Protein AF-A0A1Y0HWJ3-F1 (afdb_monomer_lite)

pLDDT: mean 73.62, std 20.95, range [38.88, 97.44]

Organism: Cellulosimicrobium cellulans (NCBI:txid1710)

Foldseek 3Di:
DDDDDDDDDDDDDDDDDPDDPPPPDDDVLVVLVVCVVVVVDDPVVSVVVVVVVVVPDDDD

Radius of gyration: 14.66 Å; chains: 1; bounding box: 28×28×39 Å

Sequence (60 aa):
MIFLVARRARRGWGPGGPGGWRPTGPDPVAILGERYARGEIDEQEYRSRLAVLREGRPQP

InterPro domains:
  IPR018649 SHOCT domain [PF09851] (27-53)

Structure (mmCIF, N/CA/C/O backbone):
data_AF-A0A1Y0HWJ3-F1
#
_entry.id   AF-A0A1Y0HWJ3-F1
#
loop_
_atom_site.group_PDB
_atom_site.id
_atom_site.type_symbol
_atom_site.label_atom_id
_atom_site.label_alt_id
_atom_site.label_comp_id
_atom_site.label_asym_id
_atom_site.label_entity_id
_atom_site.label_seq_id
_atom_site.pdbx_PDB_ins_code
_atom_site.Cartn_x
_atom_site.Cartn_y
_atom_site.Cartn_z
_atom_site.occupancy
_atom_site.B_iso_or_equiv
_atom_site.auth_seq_id
_atom_site.auth_comp_id
_atom_site.auth_asym_id
_atom_site.auth_atom_id
_atom_site.pdbx_PDB_model_num
ATOM 1 N N . MET A 1 1 ? 6.950 -5.209 11.842 1.00 38.88 1 MET A N 1
ATOM 2 C CA . MET A 1 1 ? 6.518 -6.531 12.341 1.00 38.88 1 MET A CA 1
ATOM 3 C C . MET A 1 1 ? 6.220 -7.390 11.117 1.00 38.88 1 MET A C 1
ATOM 5 O O . MET A 1 1 ? 5.475 -6.927 10.273 1.00 38.88 1 MET A O 1
ATOM 9 N N . ILE A 1 2 ? 6.869 -8.557 11.013 1.00 43.00 2 ILE A N 1
ATOM 10 C CA . ILE A 1 2 ? 6.653 -9.661 10.048 1.00 43.00 2 ILE A CA 1
ATOM 11 C C . ILE A 1 2 ? 6.931 -9.357 8.557 1.00 43.00 2 ILE A C 1
ATOM 13 O O . ILE A 1 2 ? 6.178 -8.686 7.862 1.00 43.00 2 ILE A O 1
ATOM 17 N N . PHE A 1 3 ? 8.021 -9.947 8.058 1.00 48.50 3 PHE A N 1
ATOM 18 C CA . PHE A 1 3 ? 8.314 -10.119 6.636 1.00 48.50 3 PHE A CA 1
ATOM 19 C C . PHE A 1 3 ? 7.583 -11.367 6.129 1.00 48.50 3 PHE A C 1
ATOM 21 O O . PHE A 1 3 ? 7.790 -12.458 6.661 1.00 48.50 3 PHE A O 1
ATOM 28 N N . LEU A 1 4 ? 6.766 -11.234 5.085 1.00 59.75 4 LEU A N 1
ATOM 29 C CA . LEU A 1 4 ? 6.224 -12.383 4.362 1.00 59.75 4 LEU A CA 1
ATOM 30 C C . LEU A 1 4 ? 7.174 -12.757 3.223 1.00 59.75 4 LEU A C 1
ATOM 32 O O . LEU A 1 4 ? 7.351 -12.023 2.252 1.00 59.75 4 LEU A O 1
ATOM 36 N N . VAL A 1 5 ? 7.794 -13.927 3.365 1.00 57.03 5 VAL A N 1
ATOM 37 C CA . VAL A 1 5 ? 8.541 -14.608 2.308 1.00 57.03 5 VAL A CA 1
ATOM 38 C C . VAL A 1 5 ? 7.545 -15.077 1.248 1.00 57.03 5 VAL A C 1
ATOM 40 O O . VAL A 1 5 ? 6.819 -16.048 1.454 1.00 57.03 5 VAL A O 1
ATOM 43 N N . ALA A 1 6 ? 7.525 -14.417 0.090 1.00 50.69 6 ALA A N 1
ATOM 44 C CA . ALA A 1 6 ? 6.842 -14.939 -1.087 1.00 50.69 6 ALA A CA 1
ATOM 45 C C . ALA A 1 6 ? 7.739 -15.981 -1.778 1.00 50.69 6 ALA A C 1
ATOM 47 O O . ALA A 1 6 ? 8.863 -15.714 -2.206 1.00 50.69 6 ALA A O 1
ATOM 48 N N . ARG A 1 7 ? 7.233 -17.210 -1.841 1.00 52.53 7 ARG A N 1
ATOM 49 C CA . ARG A 1 7 ? 7.870 -18.401 -2.407 1.00 52.53 7 ARG A CA 1
ATOM 50 C C . ARG A 1 7 ? 8.305 -18.192 -3.872 1.00 52.53 7 ARG A C 1
ATOM 52 O O . ARG A 1 7 ? 7.494 -17.993 -4.763 1.00 52.53 7 ARG A O 1
ATOM 59 N N . ARG A 1 8 ? 9.617 -18.318 -4.085 1.00 54.25 8 ARG A N 1
ATOM 60 C CA . ARG A 1 8 ? 10.405 -18.508 -5.322 1.00 54.25 8 ARG A CA 1
ATOM 61 C C . ARG A 1 8 ? 9.638 -18.938 -6.589 1.00 54.25 8 ARG A C 1
ATOM 63 O O . ARG A 1 8 ? 9.344 -20.118 -6.758 1.00 54.25 8 ARG A O 1
ATOM 70 N N . ALA A 1 9 ? 9.527 -18.026 -7.555 1.00 49.00 9 ALA A N 1
ATOM 71 C CA . ALA A 1 9 ? 9.341 -18.348 -8.970 1.00 49.00 9 ALA A CA 1
ATOM 72 C C . ALA A 1 9 ? 10.675 -18.152 -9.717 1.00 49.00 9 ALA A C 1
ATOM 74 O O . ALA A 1 9 ? 11.047 -17.047 -10.094 1.00 49.00 9 ALA A O 1
ATOM 75 N N . ARG A 1 10 ? 11.440 -19.238 -9.896 1.00 65.75 10 ARG A N 1
ATOM 76 C CA . ARG A 1 10 ? 12.523 -19.304 -10.892 1.00 65.75 10 ARG A CA 1
ATOM 77 C C . ARG A 1 10 ? 11.989 -20.011 -12.136 1.00 65.75 10 ARG A C 1
ATOM 79 O O . ARG A 1 10 ? 11.943 -21.240 -12.123 1.00 65.75 10 ARG A O 1
ATOM 86 N N . ARG A 1 11 ? 11.657 -19.285 -13.206 1.00 51.81 11 ARG A N 1
ATOM 87 C CA . ARG A 1 11 ? 11.667 -19.818 -14.584 1.00 51.81 11 ARG A CA 1
ATOM 88 C C . ARG A 1 11 ? 11.539 -18.673 -15.598 1.00 51.81 11 ARG A C 1
ATOM 90 O O . ARG A 1 11 ? 10.533 -17.982 -15.584 1.00 51.81 11 ARG A O 1
ATOM 97 N N . GLY A 1 12 ? 12.529 -18.526 -16.485 1.00 41.16 12 GLY A N 1
ATOM 98 C CA . GLY A 1 12 ? 12.369 -17.791 -17.749 1.00 41.16 12 GLY A CA 1
ATOM 99 C C . GLY A 1 12 ? 13.276 -16.580 -17.975 1.00 41.16 12 GLY A C 1
ATOM 100 O O . GLY A 1 12 ? 12.776 -15.493 -18.224 1.00 41.16 12 GLY A O 1
ATOM 101 N N . TRP A 1 13 ? 14.599 -16.765 -17.942 1.00 52.59 13 TRP A N 1
ATOM 102 C CA . TRP A 1 13 ? 15.531 -15.869 -18.639 1.00 52.59 13 TRP A CA 1
ATOM 103 C C . TRP A 1 13 ? 15.423 -16.170 -20.143 1.00 52.59 13 TRP A C 1
ATOM 105 O O . TRP A 1 13 ? 15.809 -17.255 -20.572 1.00 52.59 13 TRP A O 1
ATOM 115 N N . GLY A 1 14 ? 14.851 -15.255 -20.927 1.00 45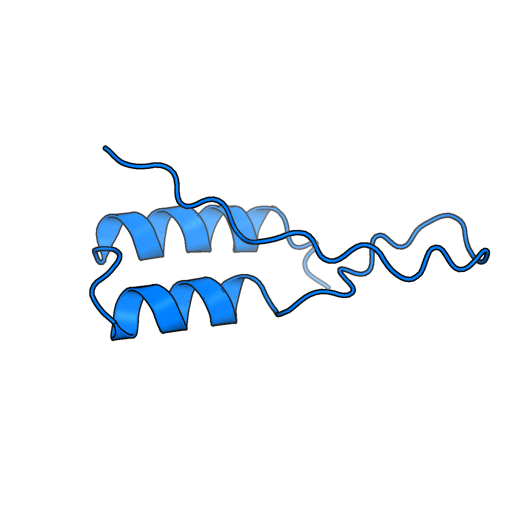.16 14 GLY A N 1
ATOM 116 C CA . GLY A 1 14 ? 14.846 -15.298 -22.393 1.00 45.16 14 GLY A CA 1
ATOM 117 C C . GLY A 1 14 ? 15.822 -14.249 -22.944 1.00 45.16 14 GLY A C 1
ATOM 118 O O . GLY A 1 14 ? 15.781 -13.113 -22.473 1.00 45.16 14 GLY A O 1
ATOM 119 N N . PRO A 1 15 ? 16.723 -14.585 -23.883 1.00 50.78 15 PRO A N 1
ATOM 120 C CA . PRO A 1 15 ? 17.704 -13.643 -24.409 1.00 50.78 15 PRO A CA 1
ATOM 121 C C . PRO A 1 15 ? 17.085 -12.821 -25.549 1.00 50.78 15 PRO A C 1
ATOM 123 O O . PRO A 1 15 ? 16.823 -13.348 -26.625 1.00 50.78 15 PRO A O 1
ATOM 126 N N . GLY A 1 16 ? 16.851 -11.526 -25.328 1.00 46.66 16 GLY A N 1
ATOM 127 C CA . GLY A 1 16 ? 16.419 -10.631 -26.402 1.00 46.66 16 GLY A CA 1
ATOM 128 C C . GLY A 1 16 ? 16.086 -9.216 -25.938 1.00 46.66 16 GLY A C 1
ATOM 129 O O . GLY A 1 16 ? 14.979 -8.969 -25.475 1.00 46.66 16 GLY A O 1
ATOM 130 N N . GLY A 1 17 ? 17.024 -8.284 -26.132 1.00 46.56 17 GLY A N 1
ATOM 131 C CA . GLY A 1 17 ? 16.733 -6.849 -26.217 1.00 46.56 17 GLY A CA 1
ATOM 132 C C . GLY A 1 17 ? 17.362 -5.974 -25.122 1.00 46.56 17 GLY A C 1
ATOM 133 O O . GLY A 1 17 ? 16.985 -6.094 -23.956 1.00 46.56 17 GLY A O 1
ATOM 134 N N . PRO A 1 18 ? 18.275 -5.046 -25.464 1.00 49.09 18 PRO A N 1
ATOM 135 C CA . PRO A 1 18 ? 18.685 -3.988 -24.551 1.00 49.09 18 PRO A CA 1
ATOM 136 C C . PRO A 1 18 ? 17.555 -2.949 -24.441 1.00 49.09 18 PRO A C 1
ATOM 138 O O . PRO A 1 18 ? 17.162 -2.359 -25.442 1.00 49.09 18 PRO A O 1
ATOM 141 N N . GLY A 1 19 ? 17.033 -2.715 -23.232 1.00 50.84 19 GLY A N 1
ATOM 142 C CA . GLY A 1 19 ? 16.274 -1.488 -22.940 1.00 50.84 19 GLY A CA 1
ATOM 143 C C . GLY A 1 19 ? 14.824 -1.616 -22.463 1.00 50.84 19 GLY A C 1
ATOM 144 O O . GLY A 1 19 ? 14.129 -0.609 -22.428 1.00 50.84 19 GLY A O 1
ATOM 145 N N . GLY A 1 2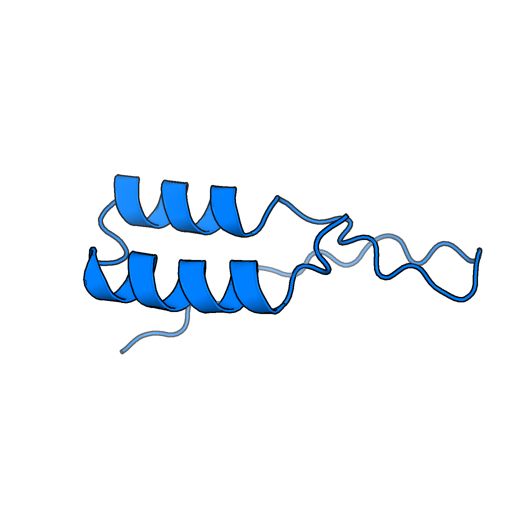0 ? 14.342 -2.791 -22.057 1.00 50.16 20 GLY A N 1
ATOM 146 C CA . GLY A 1 20 ? 12.987 -2.906 -21.512 1.00 50.16 20 GLY A CA 1
ATOM 147 C C . GLY A 1 20 ? 12.930 -3.820 -20.305 1.00 50.16 20 GLY A C 1
ATOM 148 O O . GLY A 1 20 ? 12.711 -5.017 -20.461 1.00 50.16 20 GLY A O 1
ATOM 149 N N . TRP A 1 21 ? 13.065 -3.267 -19.099 1.00 51.75 21 TRP A N 1
ATOM 150 C CA . TRP A 1 21 ? 12.612 -3.935 -17.875 1.00 51.75 21 TRP A CA 1
ATOM 151 C C . TRP A 1 21 ? 11.078 -4.002 -17.935 1.00 51.75 21 TRP A C 1
ATOM 153 O O . TRP A 1 21 ? 10.374 -3.212 -17.317 1.00 51.75 21 TRP A O 1
ATOM 163 N N . ARG A 1 22 ? 10.531 -4.882 -18.780 1.00 56.94 22 ARG A N 1
ATOM 164 C CA . ARG A 1 22 ? 9.106 -5.204 -18.755 1.00 56.94 22 ARG A CA 1
ATOM 165 C C . ARG A 1 22 ? 8.909 -6.104 -17.542 1.00 56.94 22 ARG A C 1
ATOM 167 O O . ARG A 1 22 ? 9.434 -7.218 -17.560 1.00 56.94 22 ARG A O 1
ATOM 174 N N . PRO A 1 23 ? 8.211 -5.651 -16.487 1.00 59.06 23 PRO A N 1
ATOM 175 C CA . PRO A 1 23 ? 7.918 -6.522 -15.368 1.00 59.06 23 PRO A CA 1
ATOM 176 C C . PRO A 1 23 ? 7.035 -7.656 -15.895 1.00 59.06 23 PRO A C 1
ATOM 178 O O . PRO A 1 23 ? 5.872 -7.463 -16.220 1.00 59.06 23 PRO A O 1
ATOM 181 N N . THR A 1 24 ? 7.599 -8.854 -16.012 1.00 63.78 24 THR A N 1
ATOM 182 C CA . THR A 1 24 ? 6.892 -10.096 -16.364 1.00 63.78 24 THR A CA 1
ATOM 183 C C . THR A 1 24 ? 6.069 -10.650 -15.190 1.00 63.78 24 THR A C 1
ATOM 185 O O . THR A 1 24 ? 5.677 -11.814 -15.195 1.00 63.78 24 THR A O 1
ATOM 188 N N . GLY A 1 25 ? 5.822 -9.825 -14.169 1.00 67.88 25 GLY A N 1
ATOM 189 C CA . GLY A 1 25 ? 5.059 -10.155 -12.969 1.00 67.88 25 GLY A CA 1
ATOM 190 C C . GLY A 1 25 ? 3.695 -9.453 -12.922 1.00 67.88 25 GLY A C 1
ATOM 191 O O . GLY A 1 25 ? 3.404 -8.618 -13.779 1.00 67.88 25 GLY A O 1
ATOM 192 N N . PRO A 1 26 ? 2.858 -9.785 -11.921 1.00 72.50 26 PRO A N 1
ATOM 193 C CA . PRO A 1 26 ? 1.576 -9.120 -11.709 1.00 72.50 26 PRO A CA 1
ATOM 194 C C . PRO A 1 26 ? 1.760 -7.609 -11.532 1.00 72.50 26 PRO A C 1
ATOM 196 O O . PRO A 1 26 ? 2.763 -7.168 -10.964 1.00 72.50 26 PRO A O 1
ATOM 199 N N . ASP A 1 27 ? 0.786 -6.823 -11.999 1.00 86.19 27 ASP A N 1
ATOM 200 C CA . ASP A 1 27 ? 0.820 -5.367 -11.867 1.00 86.19 27 ASP A CA 1
ATOM 201 C C . ASP A 1 27 ? 0.944 -4.973 -10.381 1.00 86.19 27 ASP A C 1
ATOM 203 O O . ASP A 1 27 ? 0.123 -5.389 -9.556 1.00 86.19 27 ASP A O 1
ATOM 207 N N . PRO A 1 28 ? 1.966 -4.189 -10.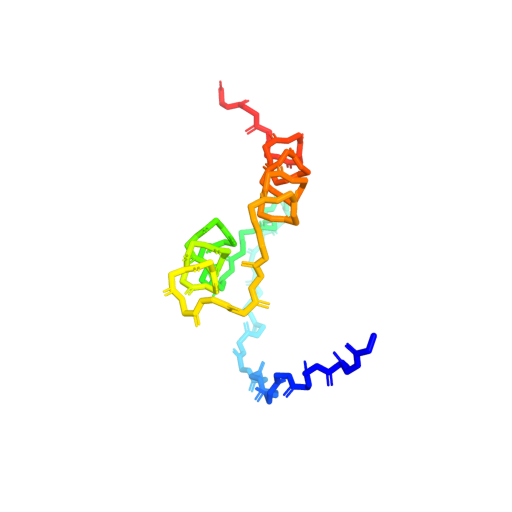000 1.00 89.50 28 PRO A N 1
ATOM 208 C CA . PRO A 1 28 ? 2.222 -3.885 -8.598 1.00 89.50 28 PRO A CA 1
ATOM 209 C C . PRO A 1 28 ? 1.092 -3.077 -7.944 1.00 89.50 28 PRO A C 1
ATOM 211 O O . PRO A 1 28 ? 0.903 -3.183 -6.732 1.00 89.50 28 PRO A O 1
ATOM 214 N N . VAL A 1 29 ? 0.302 -2.317 -8.716 1.00 92.06 29 VAL A N 1
ATOM 215 C CA . VAL A 1 29 ? -0.884 -1.621 -8.189 1.00 92.06 29 VAL A CA 1
ATOM 216 C C . VAL A 1 29 ? -1.989 -2.621 -7.849 1.00 92.06 29 VAL A C 1
ATOM 218 O O . VAL A 1 29 ? -2.585 -2.518 -6.776 1.00 92.06 29 VAL A O 1
ATOM 221 N N . ALA A 1 30 ? -2.216 -3.627 -8.699 1.00 92.12 30 ALA A N 1
ATOM 222 C CA . ALA A 1 30 ? -3.169 -4.701 -8.420 1.00 92.12 30 ALA A CA 1
ATOM 223 C C . ALA A 1 30 ? -2.833 -5.461 -7.124 1.00 92.12 30 ALA A C 1
ATOM 225 O O . ALA A 1 30 ? -3.719 -5.692 -6.301 1.00 92.12 30 ALA A O 1
ATOM 226 N N . ILE A 1 31 ? -1.550 -5.766 -6.891 1.00 94.31 31 ILE A N 1
ATOM 227 C CA . ILE A 1 31 ? -1.095 -6.414 -5.648 1.00 94.31 31 ILE A CA 1
ATOM 228 C C . ILE A 1 31 ? -1.414 -5.540 -4.425 1.00 94.31 31 ILE A C 1
ATOM 230 O O . ILE A 1 31 ? -1.899 -6.042 -3.412 1.00 94.31 31 ILE A O 1
ATOM 234 N N . LEU A 1 32 ? -1.156 -4.229 -4.497 1.00 95.19 32 LEU A N 1
ATOM 235 C CA . LEU A 1 32 ? -1.480 -3.316 -3.396 1.00 95.19 32 LEU A CA 1
ATOM 236 C C . LEU A 1 32 ? -2.986 -3.255 -3.119 1.00 95.19 32 LEU A C 1
ATOM 238 O O . LEU A 1 32 ? -3.382 -3.267 -1.954 1.00 95.19 32 LEU A O 1
ATOM 242 N N . GLY A 1 33 ? -3.813 -3.216 -4.167 1.00 95.44 33 GLY A N 1
ATOM 243 C CA . GLY A 1 33 ? -5.271 -3.194 -4.036 1.00 95.44 33 GLY A CA 1
ATOM 244 C C . GLY A 1 33 ? -5.817 -4.455 -3.368 1.00 95.44 33 GLY A C 1
ATOM 245 O O . GLY A 1 33 ? -6.645 -4.364 -2.463 1.00 95.44 33 GLY A O 1
ATOM 246 N N . GLU A 1 34 ? -5.304 -5.627 -3.746 1.00 95.81 34 GLU A N 1
ATOM 247 C CA . GLU A 1 34 ? -5.692 -6.900 -3.131 1.00 95.81 34 GLU A CA 1
ATOM 248 C C . GLU A 1 34 ? -5.346 -6.944 -1.636 1.00 95.81 34 GLU A C 1
ATOM 250 O O . GLU A 1 34 ? -6.172 -7.342 -0.813 1.00 95.81 34 GLU A O 1
ATOM 255 N N . ARG A 1 35 ? -4.150 -6.479 -1.263 1.00 95.62 35 ARG A N 1
ATOM 256 C CA . ARG A 1 35 ? -3.722 -6.438 0.143 1.00 95.62 35 ARG A CA 1
ATOM 257 C C . ARG A 1 35 ? -4.563 -5.481 0.982 1.00 95.62 35 ARG A C 1
ATOM 259 O O . ARG A 1 35 ? -4.891 -5.810 2.119 1.00 95.62 35 ARG A O 1
ATOM 266 N N . TYR A 1 36 ? -4.946 -4.336 0.421 1.00 96.88 36 TYR A N 1
ATOM 267 C CA . TYR A 1 36 ? -5.854 -3.402 1.085 1.00 96.88 36 TYR A CA 1
ATOM 268 C C . TYR A 1 36 ? -7.250 -4.014 1.270 1.00 96.88 36 TYR A C 1
ATOM 270 O O . TYR A 1 36 ? -7.793 -3.981 2.370 1.00 96.88 36 TYR A O 1
ATOM 278 N N . ALA A 1 37 ? -7.796 -4.664 0.237 1.00 97.44 37 ALA A N 1
ATOM 279 C CA . ALA A 1 37 ? -9.105 -5.316 0.309 1.00 97.44 37 ALA A CA 1
ATOM 280 C C . ALA A 1 37 ? -9.161 -6.449 1.351 1.00 97.44 37 ALA A C 1
ATOM 282 O O . ALA A 1 37 ? -10.198 -6.669 1.973 1.00 97.44 37 ALA A O 1
ATOM 283 N N . ARG A 1 38 ? -8.043 -7.152 1.569 1.00 97.12 38 ARG A N 1
ATOM 284 C CA . ARG A 1 38 ? -7.901 -8.174 2.620 1.00 97.12 38 ARG A CA 1
ATOM 285 C C . ARG A 1 38 ? -7.664 -7.597 4.022 1.00 97.12 38 ARG A C 1
ATOM 287 O O . ARG A 1 38 ? -7.654 -8.362 4.981 1.00 97.12 38 ARG A O 1
ATOM 294 N N . GLY A 1 39 ? -7.440 -6.288 4.147 1.00 96.62 39 GLY A N 1
ATOM 295 C CA . GLY A 1 39 ? -7.078 -5.639 5.410 1.00 96.62 39 GLY A CA 1
ATOM 296 C C . GLY A 1 39 ? -5.646 -5.928 5.874 1.00 96.62 39 GLY A C 1
ATOM 297 O O . GLY A 1 39 ? -5.333 -5.738 7.045 1.00 96.62 39 GLY A O 1
ATOM 298 N N . GLU A 1 40 ? -4.764 -6.396 4.982 1.00 96.81 40 GLU A N 1
ATOM 299 C CA . GLU A 1 40 ? -3.350 -6.649 5.303 1.00 96.81 40 GLU A CA 1
ATOM 300 C C . GLU A 1 40 ? -2.528 -5.357 5.418 1.00 96.81 40 GLU A C 1
ATOM 302 O O . GLU A 1 40 ? -1.434 -5.374 5.984 1.00 96.81 40 GLU A O 1
ATOM 307 N N . ILE A 1 41 ? -3.019 -4.266 4.826 1.00 96.31 41 ILE A N 1
ATOM 308 C CA . ILE A 1 41 ? -2.426 -2.929 4.891 1.00 96.31 41 ILE A CA 1
ATOM 309 C C . ILE A 1 41 ? -3.521 -1.904 5.154 1.00 96.31 41 ILE A C 1
ATOM 311 O O . ILE A 1 41 ? -4.641 -2.045 4.659 1.00 96.31 41 ILE A O 1
ATOM 315 N N . ASP A 1 42 ? -3.183 -0.863 5.903 1.00 97.25 42 ASP A N 1
ATOM 316 C CA . ASP A 1 42 ? -4.072 0.273 6.099 1.00 97.25 42 ASP A CA 1
ATOM 317 C C . ASP A 1 42 ? -4.057 1.232 4.894 1.00 97.25 42 ASP A C 1
ATOM 319 O O . ASP A 1 42 ? -3.301 1.080 3.924 1.00 97.25 42 ASP A O 1
ATOM 323 N N . GLU A 1 43 ? -4.936 2.235 4.943 1.00 96.56 43 GLU A N 1
ATOM 324 C CA . GLU A 1 43 ? -5.032 3.240 3.886 1.00 96.56 43 GLU A CA 1
ATOM 325 C C . GLU A 1 43 ? -3.746 4.069 3.752 1.00 96.56 43 GLU A C 1
ATOM 327 O O . GLU A 1 43 ? -3.333 4.373 2.630 1.00 96.56 43 GLU A O 1
ATOM 332 N N . GLN A 1 44 ? -3.091 4.426 4.861 1.00 96.94 44 GLN A N 1
ATOM 333 C CA . GLN A 1 44 ? -1.886 5.255 4.828 1.00 96.94 44 GLN A CA 1
ATOM 334 C C . GLN A 1 44 ? -0.752 4.533 4.086 1.00 96.94 44 GLN A C 1
ATOM 336 O O . GLN A 1 44 ? -0.105 5.116 3.207 1.00 96.94 44 GLN A O 1
ATOM 341 N N . GLU A 1 45 ? -0.555 3.248 4.374 1.00 95.81 45 GLU A N 1
ATOM 342 C CA . GLU A 1 45 ? 0.426 2.386 3.720 1.00 95.81 45 GLU A CA 1
ATOM 343 C C . GLU A 1 45 ? 0.096 2.168 2.236 1.00 95.81 45 GLU A C 1
ATOM 345 O O . GLU A 1 45 ? 0.991 2.255 1.385 1.00 95.81 45 GLU A O 1
ATOM 350 N N . TYR A 1 46 ? -1.180 1.946 1.898 1.00 95.94 46 TYR A N 1
ATOM 351 C CA . TYR A 1 46 ? -1.628 1.831 0.506 1.00 95.94 46 TYR A CA 1
ATOM 352 C C . TYR A 1 46 ? -1.311 3.099 -0.300 1.00 95.94 46 TYR A C 1
ATOM 354 O O . TYR A 1 46 ? -0.698 3.021 -1.369 1.00 95.94 46 TYR A O 1
ATOM 362 N N . ARG A 1 47 ? -1.669 4.278 0.226 1.00 95.50 47 ARG A N 1
ATOM 363 C CA . ARG A 1 47 ? -1.445 5.577 -0.434 1.00 95.50 47 ARG A CA 1
ATOM 364 C C . ARG A 1 47 ? 0.039 5.867 -0.630 1.00 95.50 47 ARG A C 1
ATOM 366 O O . ARG A 1 47 ? 0.431 6.275 -1.723 1.00 95.50 47 ARG A O 1
ATOM 373 N N . SER A 1 48 ? 0.850 5.617 0.398 1.00 95.31 48 SER A N 1
ATOM 374 C CA . SER A 1 48 ? 2.300 5.825 0.357 1.00 95.31 48 SER A CA 1
ATOM 375 C C . SER A 1 48 ? 2.959 4.976 -0.734 1.00 95.31 48 SER A C 1
ATOM 377 O O . SER A 1 48 ? 3.662 5.495 -1.602 1.00 95.31 48 SER A O 1
ATOM 379 N N . ARG A 1 49 ? 2.656 3.672 -0.784 1.00 94.31 49 ARG A N 1
ATOM 380 C CA . ARG A 1 49 ? 3.225 2.785 -1.812 1.00 94.31 49 ARG A CA 1
ATOM 381 C C . ARG A 1 49 ? 2.691 3.069 -3.213 1.00 94.31 49 ARG A C 1
ATOM 383 O O . ARG A 1 49 ? 3.432 2.926 -4.184 1.00 94.31 49 ARG A O 1
ATOM 390 N N . LEU A 1 50 ? 1.433 3.491 -3.331 1.00 94.62 50 LEU A N 1
ATOM 391 C CA . LEU A 1 50 ? 0.860 3.891 -4.613 1.00 94.62 50 LEU A CA 1
ATOM 392 C C . LEU A 1 50 ? 1.557 5.134 -5.191 1.00 94.62 50 LEU A C 1
ATOM 394 O O . LEU A 1 50 ? 1.747 5.196 -6.405 1.00 94.62 50 LEU A O 1
ATOM 398 N N . ALA A 1 51 ? 1.956 6.096 -4.351 1.00 93.19 51 ALA A N 1
ATOM 399 C CA . A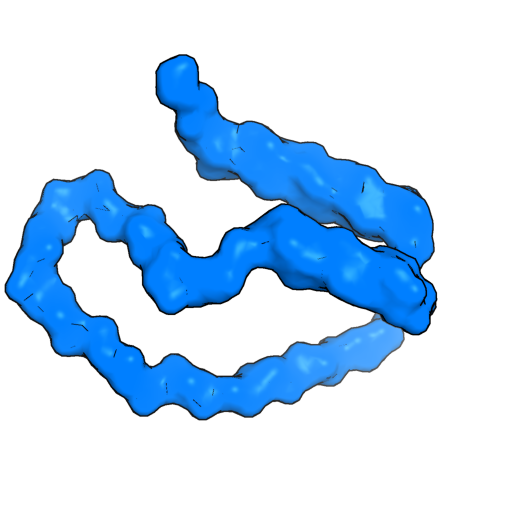LA A 1 51 ? 2.700 7.281 -4.783 1.00 93.19 51 ALA A CA 1
ATOM 400 C C . ALA A 1 51 ? 4.057 6.901 -5.397 1.00 93.19 51 ALA A C 1
ATOM 402 O O . ALA A 1 51 ? 4.332 7.262 -6.540 1.00 93.19 51 ALA A O 1
ATOM 403 N N . VAL A 1 52 ? 4.826 6.048 -4.714 1.00 92.38 52 VAL A N 1
ATOM 404 C CA . VAL A 1 52 ? 6.126 5.552 -5.206 1.00 92.38 52 VAL A CA 1
ATOM 405 C C . VAL A 1 52 ? 5.994 4.858 -6.567 1.00 92.38 52 VAL A C 1
ATOM 407 O O . VAL A 1 52 ? 6.789 5.089 -7.476 1.00 92.38 52 VAL A O 1
ATOM 410 N N . LEU A 1 53 ? 4.964 4.022 -6.744 1.00 89.44 53 LEU A N 1
ATOM 411 C CA . LEU A 1 53 ? 4.728 3.330 -8.018 1.00 89.44 53 LEU A CA 1
ATOM 412 C C . LEU A 1 53 ? 4.335 4.274 -9.160 1.00 89.44 53 LEU A C 1
ATOM 414 O O . LEU A 1 53 ? 4.588 3.958 -10.323 1.00 89.44 53 LEU A O 1
ATOM 418 N N . ARG A 1 54 ? 3.691 5.402 -8.850 1.00 86.38 54 ARG A N 1
ATOM 419 C CA . ARG A 1 54 ? 3.333 6.425 -9.841 1.00 86.38 54 ARG A CA 1
ATOM 420 C C . ARG A 1 54 ? 4.542 7.258 -10.245 1.00 86.38 54 ARG A C 1
ATOM 422 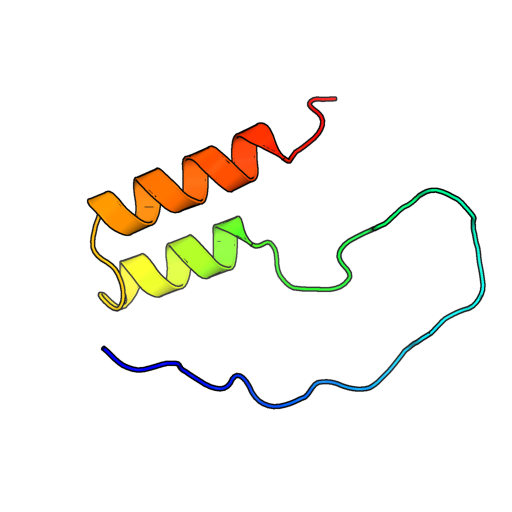O O . ARG A 1 54 ? 4.689 7.542 -11.425 1.00 86.38 54 ARG A O 1
ATOM 429 N N . GLU A 1 55 ? 5.409 7.593 -9.296 1.00 87.31 55 GLU A N 1
ATOM 430 C CA . GLU A 1 55 ? 6.652 8.333 -9.548 1.00 87.31 55 GLU A CA 1
ATOM 431 C C . GLU A 1 55 ? 7.652 7.520 -10.381 1.00 87.31 55 GLU A C 1
ATOM 433 O O . GLU A 1 55 ? 8.283 8.052 -11.290 1.00 87.31 55 GLU A O 1
ATOM 438 N N . GLY A 1 56 ? 7.772 6.216 -10.109 1.00 76.75 56 GLY A N 1
ATOM 439 C CA . GLY A 1 56 ? 8.678 5.319 -10.833 1.00 76.75 56 GLY A CA 1
ATOM 440 C C . GLY A 1 56 ? 8.169 4.849 -12.199 1.00 76.75 56 GLY A C 1
ATOM 441 O O . GLY A 1 56 ? 8.913 4.199 -12.936 1.00 76.75 56 GLY A O 1
ATOM 442 N N . ARG A 1 57 ? 6.910 5.140 -12.554 1.00 70.75 57 ARG A N 1
ATOM 443 C CA . ARG A 1 57 ? 6.364 4.821 -13.875 1.00 70.75 57 ARG A CA 1
ATOM 444 C C . ARG A 1 57 ? 6.697 5.986 -14.815 1.00 70.75 57 ARG A C 1
ATOM 446 O O . ARG A 1 57 ? 6.123 7.058 -14.629 1.00 70.75 57 ARG A O 1
ATOM 453 N N . PRO A 1 58 ? 7.572 5.813 -15.826 1.00 59.19 58 PRO A N 1
ATOM 454 C CA . PRO A 1 58 ? 7.732 6.830 -16.856 1.00 59.19 58 PRO A CA 1
ATOM 455 C C . PRO A 1 58 ? 6.358 7.078 -17.481 1.00 59.19 58 PRO A C 1
ATOM 457 O O . PRO A 1 58 ? 5.702 6.146 -17.954 1.00 59.19 58 PRO A O 1
ATOM 460 N N . GLN A 1 59 ? 5.887 8.316 -17.366 1.00 51.84 59 GLN A N 1
ATOM 461 C CA . GLN A 1 59 ? 4.617 8.726 -17.945 1.00 51.84 59 GLN A CA 1
ATOM 462 C C . GLN A 1 59 ? 4.779 8.690 -19.475 1.00 51.84 59 GLN A C 1
ATOM 464 O O . GLN A 1 59 ? 5.802 9.187 -19.955 1.00 51.84 59 GLN A O 1
ATOM 469 N N . PRO A 1 60 ? 3.872 8.034 -20.221 1.00 54.06 60 PRO A N 1
ATOM 470 C C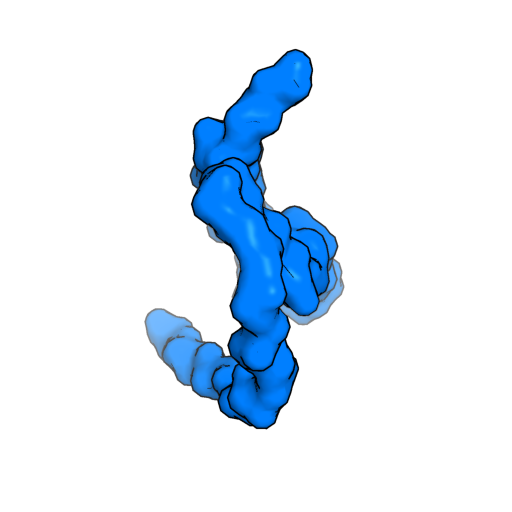A . PRO A 1 60 ? 3.898 8.056 -21.681 1.00 54.06 60 PRO A CA 1
ATOM 471 C C . PRO A 1 60 ? 3.641 9.459 -22.238 1.00 54.06 60 PRO A C 1
ATOM 473 O O . PRO A 1 60 ? 2.939 10.247 -21.560 1.00 54.06 60 PRO A O 1
#

Secondary structure (DSSP, 8-state):
-----------------TT-----S--HHHHHHHHHHTTSS-HHHHHHHHHHHHHTS---